Protein AF-A0A6V7I4D2-F1 (afdb_monomer_lite)

pLDDT: mean 75.69, std 16.68, range [42.62, 96.06]

Organism: NCBI:txid1563983

Secondary structure (DSSP, 8-state):
-PPPHHHHHHSTTTS--HHHHHHHHT----HHHHHHHHHHHHHHHHHHHHHHHHHHHHT-----------HHHHHHHHHS--

Sequence (82 aa):
KRPTAEECHEHRWLLPTEFMIKKRERASFPGDRLKKYNEEYHAERNNLASKSDSLTQAFGSLRHLNRSYSTEDELITSIDLE

Radius of gyration: 24.34 Å; chains: 1; bounding box: 45×48×54 Å

Foldseek 3Di:
DDDDPVRVCVDPQNDPDPVNVVVVVPDDDPVVVVVVVVVVVVVVVVVVVVVCVVVCVVVDDPDPPDDDPDPVVVVVVVVVPD

Structure (mmCIF, N/CA/C/O backbone):
data_AF-A0A6V7I4D2-F1
#
_entry.id   AF-A0A6V7I4D2-F1
#
loop_
_atom_site.group_PDB
_atom_site.id
_atom_site.type_symbol
_atom_site.label_atom_id
_atom_site.label_alt_id
_atom_site.label_comp_id
_atom_site.label_asym_id
_atom_site.label_entity_id
_atom_site.label_seq_id
_atom_site.pdbx_PDB_ins_code
_atom_site.Cartn_x
_atom_site.Cartn_y
_atom_site.Cartn_z
_atom_site.occupancy
_atom_site.B_iso_or_equiv
_atom_site.auth_seq_id
_atom_site.auth_comp_id
_atom_site.auth_asym_id
_atom_site.auth_atom_id
_atom_site.pdbx_PDB_model_num
ATOM 1 N N . LYS A 1 1 ? 13.177 19.121 -15.458 1.00 84.62 1 LYS A N 1
ATOM 2 C CA . LYS A 1 1 ? 12.079 18.720 -16.377 1.00 84.62 1 LYS A CA 1
ATOM 3 C C . LYS A 1 1 ? 11.514 17.391 -15.882 1.00 84.62 1 LYS A C 1
ATOM 5 O O . LYS A 1 1 ? 12.265 16.670 -15.238 1.00 84.62 1 LYS A O 1
ATOM 10 N N . ARG A 1 2 ? 10.222 17.098 -16.090 1.00 88.88 2 ARG A N 1
ATOM 11 C CA . ARG A 1 2 ? 9.669 15.773 -15.751 1.00 88.88 2 ARG A CA 1
ATOM 12 C C . ARG A 1 2 ? 10.215 14.750 -16.761 1.00 88.88 2 ARG A C 1
ATOM 14 O O . ARG A 1 2 ? 10.180 15.089 -17.943 1.00 88.88 2 ARG A O 1
ATOM 21 N N . PRO A 1 3 ? 10.727 13.587 -16.324 1.00 87.62 3 PRO A N 1
ATOM 22 C CA . PRO A 1 3 ? 11.191 12.554 -17.242 1.00 87.62 3 PRO A CA 1
ATOM 23 C C . PRO A 1 3 ? 10.051 12.044 -18.126 1.00 87.62 3 PRO A C 1
ATOM 25 O O . PRO A 1 3 ? 8.898 11.996 -17.682 1.00 87.62 3 PRO A O 1
ATOM 28 N N . THR A 1 4 ? 10.366 11.670 -19.361 1.00 90.44 4 THR A N 1
ATOM 29 C CA . THR A 1 4 ? 9.424 10.971 -20.242 1.00 90.44 4 THR A CA 1
ATOM 30 C C . THR A 1 4 ? 9.221 9.528 -19.769 1.00 90.44 4 THR A C 1
ATOM 32 O O . THR A 1 4 ? 9.973 9.003 -18.946 1.00 90.44 4 THR A O 1
ATOM 35 N N . ALA A 1 5 ? 8.179 8.861 -20.274 1.00 86.44 5 ALA A N 1
ATOM 36 C CA . ALA A 1 5 ? 7.939 7.461 -19.934 1.00 86.44 5 ALA A CA 1
ATOM 37 C C . ALA A 1 5 ? 9.125 6.569 -20.340 1.00 86.44 5 ALA A C 1
ATOM 39 O O . ALA A 1 5 ? 9.492 5.677 -19.583 1.00 86.44 5 ALA A O 1
ATOM 40 N N . GLU A 1 6 ? 9.753 6.825 -21.486 1.00 86.81 6 GLU A N 1
ATOM 41 C CA . GLU A 1 6 ? 10.918 6.071 -21.971 1.00 86.81 6 GLU A CA 1
ATOM 42 C C . GLU A 1 6 ? 12.134 6.269 -21.056 1.00 86.81 6 GLU A C 1
ATOM 44 O O . GLU A 1 6 ? 12.698 5.290 -20.572 1.00 86.81 6 GLU A O 1
ATOM 49 N N . GLU A 1 7 ? 12.438 7.517 -20.686 1.00 87.75 7 GLU A N 1
ATOM 50 C CA . GLU A 1 7 ? 13.522 7.855 -19.750 1.00 87.75 7 GLU A CA 1
ATOM 51 C C . GLU A 1 7 ? 13.327 7.203 -18.366 1.00 87.75 7 GLU A C 1
ATOM 53 O O . GLU A 1 7 ? 14.290 6.827 -17.696 1.00 87.75 7 GLU A O 1
ATOM 58 N N . CYS A 1 8 ? 12.077 7.014 -17.924 1.00 84.88 8 CYS A N 1
ATOM 59 C CA . CYS A 1 8 ? 11.786 6.273 -16.696 1.00 84.88 8 CYS A CA 1
ATOM 60 C C . CYS A 1 8 ? 12.199 4.795 -16.798 1.00 84.88 8 CYS A C 1
ATOM 62 O O . CYS A 1 8 ? 12.733 4.257 -15.830 1.00 84.88 8 CYS A O 1
ATOM 64 N N . HIS A 1 9 ? 12.000 4.126 -17.938 1.00 81.06 9 HIS A N 1
ATOM 65 C CA . HIS A 1 9 ? 12.362 2.708 -18.095 1.00 81.06 9 HIS A CA 1
ATOM 66 C C . HIS A 1 9 ? 13.879 2.478 -18.081 1.00 81.06 9 HIS A C 1
ATOM 68 O O . HIS A 1 9 ? 14.340 1.424 -17.641 1.00 81.06 9 HIS A O 1
ATOM 74 N N . GLU A 1 10 ? 14.653 3.481 -18.492 1.00 85.88 10 GLU A N 1
ATOM 75 C CA . GLU A 1 10 ? 16.118 3.470 -18.437 1.00 85.88 10 GLU A CA 1
ATOM 76 C C . GLU A 1 10 ? 16.658 3.684 -17.014 1.00 85.88 10 GLU A C 1
ATOM 78 O O . GLU A 1 10 ? 17.822 3.390 -16.720 1.00 85.88 10 GLU A O 1
ATOM 83 N N . HIS A 1 11 ? 15.817 4.161 -16.091 1.00 84.06 11 HIS A N 1
ATOM 84 C CA . HIS A 1 11 ? 16.223 4.397 -14.716 1.00 84.06 11 HIS A CA 1
ATOM 85 C C . HIS A 1 11 ? 16.651 3.088 -14.042 1.00 84.06 11 HIS A C 1
ATOM 87 O O . HIS A 1 11 ? 15.957 2.071 -14.091 1.00 84.06 11 HIS A O 1
ATOM 93 N N . ARG A 1 12 ? 17.766 3.131 -13.300 1.00 84.00 12 ARG A N 1
ATOM 94 C CA . ARG A 1 12 ? 18.385 1.970 -12.629 1.00 84.00 12 ARG A CA 1
ATOM 95 C C . ARG A 1 12 ? 17.406 1.101 -11.829 1.00 84.00 12 ARG A C 1
ATOM 97 O O . ARG A 1 12 ? 17.622 -0.099 -11.683 1.00 84.00 12 ARG A O 1
ATOM 104 N N . TRP A 1 13 ? 16.357 1.701 -11.268 1.00 82.25 13 TRP A N 1
ATOM 105 C CA . TRP A 1 13 ? 15.349 0.994 -10.470 1.00 82.25 13 TRP A CA 1
ATOM 106 C C . TRP A 1 13 ? 14.272 0.285 -11.290 1.00 82.25 13 TRP A C 1
ATOM 108 O O . TRP A 1 13 ? 13.611 -0.608 -10.759 1.00 82.25 13 TRP A O 1
ATOM 118 N N . LEU A 1 14 ? 14.091 0.670 -12.551 1.00 83.12 14 LEU A N 1
ATOM 119 C CA . LEU A 1 14 ? 13.112 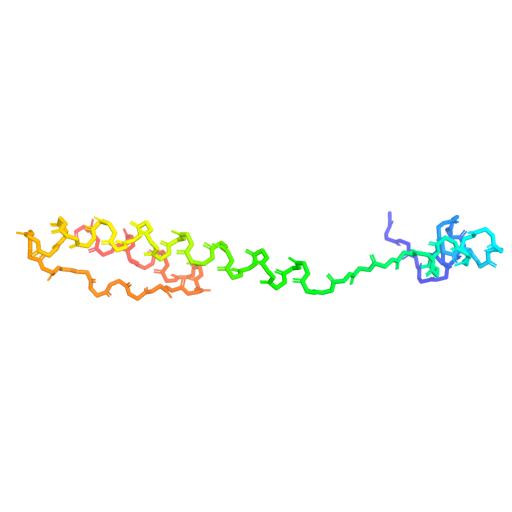0.107 -13.477 1.00 83.12 14 LEU A CA 1
ATOM 120 C C . LEU A 1 14 ? 13.753 -0.855 -14.482 1.00 83.12 14 LEU A C 1
ATOM 122 O O . LEU A 1 14 ? 13.059 -1.736 -14.982 1.00 83.12 14 LEU A O 1
ATOM 126 N N . LEU A 1 15 ? 15.084 -0.824 -14.629 1.00 87.00 15 LEU A N 1
ATOM 127 C CA . LEU A 1 15 ? 15.819 -1.805 -15.427 1.00 87.00 15 LEU A CA 1
ATOM 128 C C . LEU A 1 15 ? 15.444 -3.258 -15.056 1.00 87.00 15 LEU A C 1
ATOM 130 O O . LEU A 1 15 ? 15.404 -3.606 -13.865 1.00 87.00 15 LEU A O 1
ATOM 134 N N . PRO A 1 16 ? 15.182 -4.129 -16.047 1.00 87.00 16 PRO A N 1
ATOM 135 C CA . PRO A 1 16 ? 14.799 -5.522 -15.837 1.00 87.00 16 PRO A CA 1
ATOM 136 C C . PRO A 1 16 ? 16.034 -6.417 -15.655 1.00 87.00 16 PRO A C 1
ATOM 138 O O . PRO A 1 16 ? 16.190 -7.431 -16.323 1.00 87.00 16 PRO A O 1
ATOM 141 N N . THR A 1 17 ? 16.951 -6.040 -14.763 1.00 91.25 17 THR A N 1
ATOM 142 C CA . THR A 1 17 ? 18.077 -6.922 -14.424 1.00 91.25 17 THR A CA 1
ATOM 143 C C . THR A 1 17 ? 17.605 -8.051 -13.511 1.00 91.25 17 THR A C 1
ATOM 145 O O . THR A 1 17 ? 16.726 -7.847 -12.674 1.00 91.25 17 THR A O 1
ATOM 148 N N . GLU A 1 18 ? 18.241 -9.219 -13.597 1.00 92.56 18 GLU A N 1
ATOM 149 C CA . GLU A 1 18 ? 17.946 -10.384 -12.744 1.00 92.56 18 GLU A CA 1
ATOM 150 C C . GLU A 1 18 ? 17.905 -10.048 -11.247 1.00 92.56 18 GLU A C 1
ATOM 152 O O . GLU A 1 18 ? 17.033 -10.501 -10.506 1.00 92.56 18 GLU A O 1
ATOM 157 N N . PHE A 1 19 ? 18.834 -9.206 -10.785 1.00 92.00 19 PHE A N 1
ATOM 158 C CA . PHE A 1 19 ? 18.859 -8.738 -9.400 1.00 92.00 19 PHE A CA 1
ATOM 159 C C . PHE A 1 19 ? 17.597 -7.942 -9.042 1.00 92.00 19 PHE A C 1
ATOM 161 O O . PHE A 1 19 ? 17.010 -8.153 -7.980 1.00 92.00 19 PHE A O 1
ATOM 168 N N . MET A 1 20 ? 17.178 -7.028 -9.920 1.00 93.19 20 MET A N 1
ATOM 169 C CA . MET A 1 20 ? 16.014 -6.176 -9.692 1.00 93.19 20 MET A CA 1
ATOM 170 C C . MET A 1 20 ? 14.710 -6.964 -9.786 1.00 93.19 20 MET A C 1
ATOM 172 O O . MET A 1 20 ? 13.831 -6.746 -8.957 1.00 93.19 20 MET A O 1
ATOM 176 N N . ILE A 1 21 ? 14.605 -7.908 -10.724 1.00 90.88 21 ILE A N 1
ATOM 177 C CA . ILE A 1 21 ? 13.463 -8.824 -10.843 1.00 90.88 21 ILE A CA 1
ATOM 178 C C . ILE A 1 21 ? 13.312 -9.627 -9.548 1.00 90.88 21 ILE A C 1
ATOM 180 O O . ILE A 1 21 ? 12.296 -9.496 -8.868 1.00 90.88 21 ILE A O 1
ATOM 184 N N . LYS A 1 22 ? 14.374 -10.314 -9.103 1.00 93.75 22 LYS A N 1
ATOM 185 C CA . LYS A 1 22 ? 14.364 -11.076 -7.841 1.00 93.75 22 LYS A CA 1
ATOM 186 C C . LYS A 1 22 ? 14.059 -10.203 -6.627 1.00 93.75 22 LYS A C 1
ATOM 188 O O . LYS A 1 22 ? 13.411 -10.648 -5.684 1.00 93.75 22 LYS A O 1
ATOM 193 N N . LYS A 1 23 ? 14.540 -8.955 -6.606 1.00 92.69 23 LYS A N 1
ATOM 194 C CA . LYS A 1 23 ? 14.242 -8.006 -5.525 1.00 92.69 23 LYS A CA 1
ATOM 195 C C . LYS A 1 23 ? 12.763 -7.605 -5.507 1.00 92.69 23 LYS A C 1
ATOM 197 O O . LYS A 1 23 ? 12.202 -7.508 -4.420 1.00 92.69 23 LYS A O 1
ATOM 202 N N . ARG A 1 24 ? 12.143 -7.386 -6.674 1.00 91.19 24 ARG A N 1
ATOM 203 C CA . ARG A 1 24 ? 10.710 -7.068 -6.806 1.00 91.19 24 ARG A CA 1
ATOM 204 C C . ARG A 1 24 ? 9.838 -8.258 -6.409 1.00 91.19 24 ARG A C 1
ATOM 206 O O . ARG A 1 24 ? 8.931 -8.079 -5.612 1.00 91.19 24 ARG A O 1
ATOM 213 N N . GLU A 1 25 ? 10.157 -9.463 -6.878 1.00 91.69 25 GLU A N 1
ATOM 214 C CA . GLU A 1 25 ? 9.419 -10.693 -6.540 1.00 91.69 25 GLU A CA 1
ATOM 215 C C . GLU A 1 25 ? 9.450 -11.013 -5.040 1.00 91.69 25 GLU A C 1
ATOM 217 O O . GLU A 1 25 ? 8.475 -11.503 -4.478 1.00 91.69 25 GLU A O 1
ATOM 222 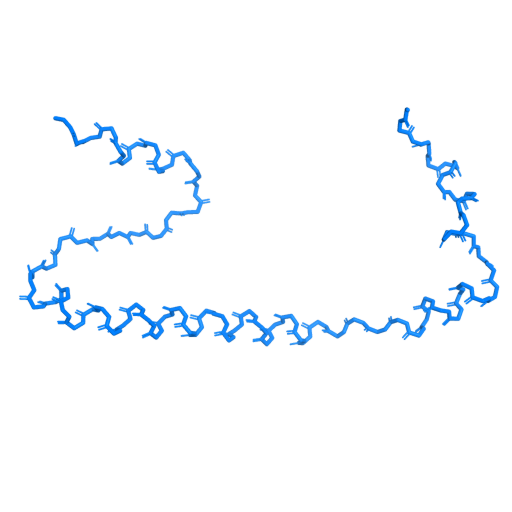N N . ARG A 1 26 ? 10.565 -10.706 -4.365 1.00 92.44 26 ARG A N 1
ATOM 223 C CA . ARG A 1 26 ? 10.701 -10.870 -2.908 1.00 92.44 26 ARG A CA 1
ATOM 224 C C . ARG A 1 26 ? 9.947 -9.816 -2.100 1.00 92.44 26 ARG A C 1
ATOM 226 O O . ARG A 1 26 ? 9.765 -10.001 -0.897 1.00 92.44 26 ARG A O 1
ATOM 233 N N . ALA A 1 27 ? 9.564 -8.696 -2.708 1.00 90.50 27 ALA A N 1
ATOM 234 C CA . ALA A 1 27 ? 8.868 -7.631 -2.008 1.00 90.50 27 ALA A CA 1
ATOM 235 C C . ALA A 1 27 ? 7.394 -8.020 -1.812 1.00 90.50 27 ALA A C 1
ATOM 237 O O . ALA A 1 27 ? 6.578 -7.905 -2.720 1.00 90.50 27 ALA A O 1
ATOM 238 N N . SER A 1 28 ? 7.057 -8.483 -0.608 1.00 87.00 28 SER A N 1
ATOM 239 C CA . SER A 1 28 ? 5.679 -8.768 -0.205 1.00 87.00 28 SER A CA 1
ATOM 240 C C . SER A 1 28 ? 5.112 -7.602 0.600 1.00 87.00 28 SER A C 1
ATOM 242 O O . SER A 1 28 ? 5.670 -7.217 1.631 1.00 87.00 28 SER A O 1
ATOM 244 N N . PHE A 1 29 ? 3.990 -7.056 0.135 1.00 84.00 29 PHE A N 1
ATOM 245 C CA . PHE A 1 29 ? 3.229 -6.012 0.821 1.00 84.00 29 PHE A CA 1
ATOM 246 C C . PHE A 1 29 ? 1.871 -6.584 1.242 1.00 84.00 29 PHE A C 1
ATOM 248 O O . PHE A 1 29 ? 0.892 -6.445 0.509 1.00 84.00 29 PHE A O 1
ATOM 255 N N . PRO A 1 30 ? 1.790 -7.278 2.391 1.00 86.44 30 PRO A N 1
ATOM 256 C CA . PRO A 1 30 ? 0.534 -7.854 2.850 1.00 86.44 30 PRO A CA 1
ATOM 257 C C . PRO A 1 30 ? -0.452 -6.739 3.214 1.00 86.44 30 PRO A C 1
ATOM 259 O O . PRO A 1 30 ? -0.247 -6.013 4.192 1.00 86.44 30 PRO A O 1
ATOM 262 N N . GLY A 1 31 ? -1.534 -6.626 2.438 1.00 87.75 31 GLY A N 1
ATOM 263 C CA . GLY A 1 31 ? -2.606 -5.648 2.661 1.00 87.75 31 GLY A CA 1
ATOM 264 C C . GLY A 1 31 ? -3.264 -5.776 4.038 1.00 87.75 31 GLY A C 1
ATOM 265 O O . GLY A 1 31 ? -3.699 -4.779 4.613 1.00 87.75 31 GLY A O 1
ATOM 266 N N . ASP A 1 32 ? -3.226 -6.972 4.625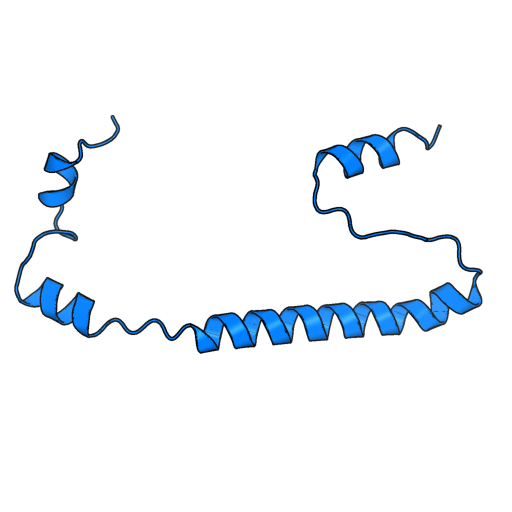 1.00 91.12 32 ASP A N 1
ATOM 267 C CA . ASP A 1 32 ? -3.748 -7.255 5.963 1.00 91.12 32 ASP A CA 1
ATOM 268 C C . ASP A 1 32 ? -3.116 -6.378 7.047 1.00 91.12 32 ASP A C 1
ATOM 270 O O . ASP A 1 32 ? -3.789 -5.995 8.001 1.00 91.12 32 ASP A O 1
ATOM 274 N N . ARG A 1 33 ? -1.836 -5.999 6.899 1.00 89.88 33 ARG A N 1
ATOM 275 C CA . ARG A 1 33 ? -1.166 -5.113 7.867 1.00 89.88 33 ARG A CA 1
ATOM 276 C C . ARG A 1 33 ? -1.744 -3.705 7.840 1.00 89.88 33 ARG A C 1
ATOM 278 O O . ARG A 1 33 ? -1.908 -3.097 8.892 1.00 89.88 33 ARG A O 1
ATOM 285 N N . LEU A 1 34 ? -2.062 -3.204 6.647 1.00 89.50 34 LEU A N 1
ATOM 286 C CA . LEU A 1 34 ? -2.680 -1.891 6.488 1.00 89.50 34 LEU A CA 1
ATOM 287 C C . LEU A 1 34 ? -4.108 -1.902 7.033 1.00 89.50 34 LEU A C 1
ATOM 289 O O . LEU A 1 34 ? -4.498 -0.979 7.741 1.00 89.50 34 LEU A O 1
ATOM 293 N N . LYS A 1 35 ? -4.860 -2.971 6.751 1.00 93.19 35 LYS A N 1
ATOM 294 C CA . LYS A 1 35 ? -6.205 -3.168 7.295 1.00 93.19 35 LYS A CA 1
ATOM 295 C C . LYS A 1 35 ? -6.189 -3.198 8.825 1.00 93.19 35 LYS A C 1
ATOM 297 O O . LYS A 1 35 ? -6.940 -2.455 9.444 1.00 93.19 35 LYS A O 1
ATOM 302 N N . LYS A 1 36 ? -5.281 -3.975 9.420 1.00 94.69 36 LYS A N 1
ATOM 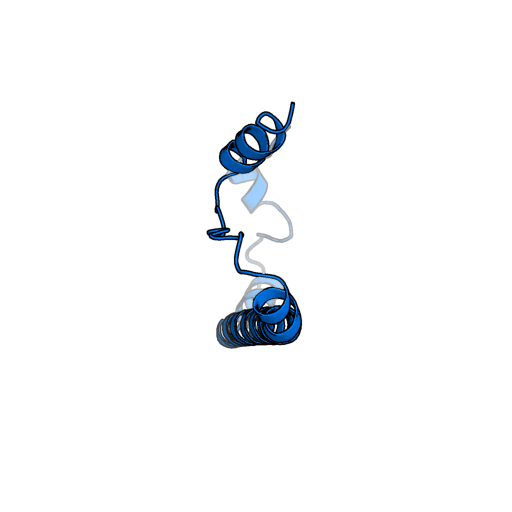303 C CA . LYS A 1 36 ? -5.111 -4.056 10.874 1.00 94.69 36 LYS A CA 1
ATOM 304 C C . LYS A 1 36 ? -4.804 -2.690 11.493 1.00 94.69 36 LYS A C 1
ATOM 306 O O . LYS A 1 36 ? -5.463 -2.300 12.446 1.00 94.69 36 LYS A O 1
ATOM 311 N N . TYR A 1 37 ? -3.855 -1.945 10.922 1.00 92.75 37 TYR A N 1
ATOM 312 C CA . TYR A 1 37 ? -3.536 -0.595 11.397 1.00 92.75 37 TYR A CA 1
ATOM 313 C C . TYR A 1 37 ? -4.744 0.351 11.315 1.00 92.75 37 TYR A C 1
ATOM 315 O O . TYR A 1 37 ? -5.010 1.102 12.249 1.00 92.75 37 TYR A O 1
ATOM 323 N N . ASN A 1 38 ? -5.489 0.299 10.209 1.00 93.62 38 ASN A N 1
ATOM 324 C CA . ASN A 1 38 ? -6.685 1.110 10.002 1.00 93.62 38 ASN A CA 1
ATOM 325 C C . ASN A 1 38 ? -7.754 0.828 11.078 1.00 93.62 38 ASN A C 1
ATOM 327 O O . ASN A 1 38 ? -8.290 1.745 11.701 1.00 93.62 38 ASN A O 1
ATOM 331 N N . GLU A 1 39 ? -8.015 -0.454 11.336 1.00 95.81 39 GLU A N 1
ATOM 332 C CA . GLU A 1 39 ? -8.956 -0.904 12.365 1.00 95.81 39 GLU A CA 1
ATOM 333 C C . GLU A 1 39 ? -8.513 -0.479 13.772 1.00 95.81 39 GLU A C 1
ATOM 335 O O . GLU A 1 39 ? -9.316 0.081 14.519 1.00 95.81 39 GLU A O 1
ATOM 340 N N . GLU A 1 40 ? -7.237 -0.677 14.119 1.00 96.06 40 GLU A N 1
ATOM 341 C CA . GLU A 1 40 ? -6.665 -0.277 15.412 1.00 96.06 40 GLU A CA 1
ATOM 342 C C . GLU A 1 40 ? -6.767 1.237 15.636 1.00 96.06 40 GLU A C 1
ATOM 344 O O . GLU A 1 40 ? -7.238 1.675 16.687 1.00 96.06 40 GLU A O 1
ATOM 349 N N . TYR A 1 41 ? -6.407 2.036 14.629 1.00 94.88 41 TYR A N 1
ATOM 350 C CA . TYR A 1 41 ? -6.475 3.494 14.696 1.00 94.88 41 TYR A CA 1
ATOM 351 C C . TYR A 1 41 ? -7.904 3.992 14.936 1.00 94.88 41 TYR A C 1
ATOM 353 O O . TYR A 1 41 ? -8.144 4.816 15.822 1.00 94.88 41 TYR A O 1
ATOM 361 N N . HIS A 1 42 ? -8.879 3.498 14.167 1.00 92.19 42 HIS A N 1
ATOM 362 C CA . HIS A 1 42 ? -10.265 3.928 14.339 1.00 92.19 42 HIS A CA 1
ATOM 363 C C . HIS A 1 42 ? -10.876 3.428 15.649 1.00 92.19 42 HIS A C 1
ATOM 365 O O . HIS A 1 42 ? -11.630 4.172 16.278 1.00 92.19 42 HIS A O 1
ATOM 371 N N . ALA A 1 43 ? -10.524 2.223 16.102 1.00 93.06 43 ALA A N 1
ATOM 372 C CA . ALA A 1 43 ? -10.947 1.719 17.404 1.00 93.06 43 ALA A CA 1
ATOM 373 C C . ALA A 1 43 ? -10.400 2.587 18.550 1.00 93.06 43 ALA A C 1
ATOM 375 O O . ALA A 1 43 ? -11.157 2.980 19.439 1.00 93.06 43 ALA A O 1
ATOM 376 N N . GLU A 1 44 ? -9.113 2.947 18.514 1.00 91.94 44 GLU A N 1
ATOM 377 C CA . GLU A 1 44 ? -8.501 3.833 19.509 1.00 91.94 44 GLU A CA 1
ATOM 378 C C . GLU A 1 44 ? -9.158 5.216 19.505 1.00 91.94 44 GLU A C 1
ATOM 380 O O . GLU A 1 44 ? -9.545 5.726 20.558 1.00 91.94 44 GLU A O 1
ATOM 385 N N . ARG A 1 45 ? -9.381 5.796 18.321 1.00 88.38 45 ARG A N 1
ATOM 386 C CA . ARG A 1 45 ? -10.086 7.077 18.191 1.00 88.38 45 ARG A CA 1
ATOM 387 C C . ARG A 1 45 ? -11.495 7.046 18.769 1.00 88.38 45 ARG A C 1
ATOM 389 O O . ARG A 1 45 ? -11.865 7.976 19.483 1.00 88.38 45 ARG A O 1
ATOM 396 N N . ASN A 1 46 ? -12.266 6.001 18.481 1.00 83.94 46 ASN A N 1
ATOM 397 C CA . ASN A 1 46 ? -13.622 5.855 19.008 1.00 83.94 46 ASN A CA 1
ATOM 398 C C . ASN A 1 46 ? -13.611 5.680 20.532 1.00 83.94 46 ASN A C 1
ATOM 400 O O . ASN A 1 46 ? -14.434 6.274 21.222 1.00 83.94 46 ASN A O 1
ATOM 404 N N . ASN A 1 47 ? -12.642 4.935 21.068 1.00 85.88 47 ASN A N 1
ATOM 405 C CA . ASN A 1 47 ? -12.465 4.769 22.511 1.00 85.88 47 ASN A CA 1
ATOM 406 C C . ASN A 1 47 ? -12.068 6.072 23.221 1.00 85.88 47 ASN A C 1
ATOM 408 O O . ASN A 1 47 ? -12.423 6.277 24.379 1.00 85.88 47 ASN A O 1
ATOM 412 N N . LEU A 1 48 ? -11.309 6.951 22.565 1.00 82.44 48 LEU A N 1
ATOM 413 C CA . LEU A 1 48 ? -10.983 8.271 23.109 1.00 82.44 48 LEU A CA 1
ATOM 414 C C . LEU A 1 48 ? -12.198 9.208 23.079 1.00 82.44 48 LEU A C 1
ATOM 416 O O . LEU A 1 48 ? -12.435 9.913 24.058 1.00 82.44 48 LEU A O 1
ATOM 420 N N . ALA A 1 49 ? -12.989 9.175 22.003 1.00 75.19 49 ALA A N 1
ATOM 421 C CA . ALA A 1 49 ? -14.224 9.951 21.895 1.00 75.19 49 ALA A CA 1
ATOM 422 C C . ALA A 1 49 ? -15.265 9.525 22.948 1.00 75.19 49 ALA A C 1
ATOM 424 O O . ALA A 1 49 ? -15.789 10.369 23.676 1.00 75.19 49 ALA A O 1
ATOM 425 N N . SER A 1 50 ? -15.475 8.218 23.131 1.00 72.19 50 SER A N 1
ATOM 426 C CA . SER A 1 50 ? -16.443 7.702 24.109 1.00 72.19 50 SER A CA 1
ATOM 427 C C . SER A 1 50 ? -16.072 8.027 25.561 1.00 72.19 50 SER A C 1
ATOM 429 O O . SER A 1 50 ? -16.949 8.229 26.400 1.00 72.19 50 SER A O 1
ATOM 431 N N . LYS A 1 51 ? -14.776 8.155 25.877 1.00 66.31 51 LYS A N 1
ATOM 432 C CA . LYS A 1 51 ? -14.319 8.634 27.194 1.00 66.31 51 LYS A CA 1
ATOM 433 C C . LYS A 1 51 ? -14.697 10.095 27.448 1.00 66.31 51 LYS A C 1
ATOM 435 O O . LYS A 1 51 ? -14.986 10.447 28.589 1.00 66.31 51 LYS A O 1
ATOM 440 N N . SER A 1 52 ? -14.711 10.939 26.414 1.00 58.25 52 SER A N 1
ATOM 441 C CA . SER A 1 52 ? -15.152 12.335 26.534 1.00 58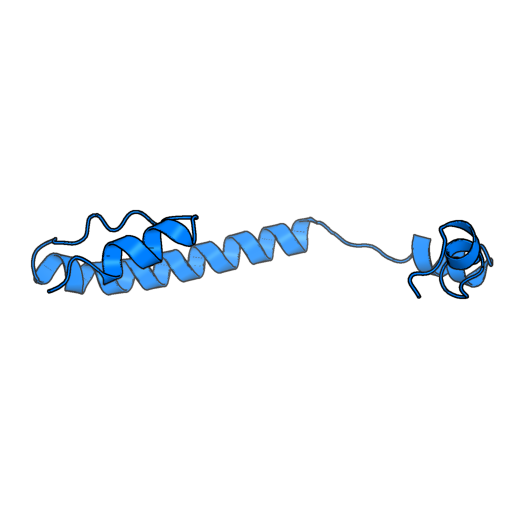.25 52 SER A CA 1
ATOM 442 C C . SER A 1 52 ? -16.673 12.501 26.531 1.00 58.25 52 SER A C 1
ATOM 444 O O . SER A 1 52 ? -17.174 13.483 27.081 1.00 58.25 52 SER A O 1
ATOM 446 N N . ASP A 1 53 ? -17.425 11.541 25.989 1.00 57.31 53 ASP A N 1
ATOM 447 C CA . ASP A 1 53 ? -18.892 11.606 25.944 1.00 57.31 53 ASP A CA 1
ATOM 448 C C . ASP A 1 53 ? -19.530 11.561 27.337 1.00 57.31 53 ASP A C 1
ATOM 450 O O . ASP A 1 53 ? -20.535 12.227 27.554 1.00 57.31 53 ASP A O 1
ATOM 454 N N . SER A 1 54 ? -18.911 10.893 28.317 1.00 59.34 54 SER A N 1
ATOM 455 C CA . SER A 1 54 ? -19.371 10.910 29.718 1.00 59.34 54 SER A CA 1
ATOM 456 C C . SER A 1 54 ? -19.430 12.333 30.305 1.00 59.34 54 SER A C 1
ATOM 458 O O . SER A 1 54 ? -20.395 12.702 30.973 1.00 59.34 54 SER A O 1
ATOM 460 N N . LEU A 1 55 ? -18.436 13.175 29.995 1.00 55.81 55 LEU A N 1
ATOM 461 C CA . LEU A 1 55 ? -18.430 14.584 30.402 1.00 55.81 55 LEU A CA 1
ATOM 462 C C . LEU A 1 55 ? -19.361 15.425 29.523 1.00 55.81 55 LEU A C 1
ATOM 464 O O . LEU A 1 55 ? -20.087 16.274 30.027 1.00 55.81 55 LEU A O 1
ATOM 468 N N . THR A 1 56 ? -19.392 15.168 28.218 1.00 57.47 56 THR A N 1
ATOM 469 C CA . THR A 1 56 ? -20.211 15.939 27.269 1.00 57.47 56 THR A CA 1
ATOM 470 C C . THR A 1 56 ? -21.715 15.706 27.482 1.00 57.47 56 THR A C 1
ATOM 472 O O . THR A 1 56 ? -22.513 16.633 27.364 1.00 57.47 56 THR A O 1
ATOM 475 N N . GLN A 1 57 ? -22.108 14.497 27.892 1.00 58.25 57 GLN A N 1
ATOM 476 C CA . GLN A 1 57 ? -23.477 14.143 28.267 1.00 58.25 57 GLN A CA 1
ATOM 477 C C . GLN A 1 57 ? -23.895 14.774 29.606 1.00 58.25 57 GLN A C 1
ATOM 479 O O . GLN A 1 57 ? -25.064 15.118 29.773 1.00 58.25 57 GLN A O 1
ATOM 484 N N . ALA A 1 58 ? -22.950 14.997 30.529 1.00 59.28 58 ALA A N 1
ATOM 485 C CA . ALA A 1 58 ? -23.201 15.680 31.800 1.00 59.28 58 ALA A CA 1
ATOM 486 C C . ALA A 1 58 ? -23.414 17.204 31.654 1.00 59.28 58 ALA A C 1
ATOM 488 O O . ALA A 1 58 ? -24.048 17.805 32.518 1.00 59.28 58 ALA A O 1
ATOM 489 N N . PHE A 1 59 ? -22.937 17.825 30.566 1.00 60.16 59 PHE A N 1
ATOM 490 C CA . PHE A 1 59 ? -23.037 19.277 30.324 1.00 60.16 59 PHE A CA 1
ATOM 491 C C . PHE A 1 59 ? -24.090 19.696 29.282 1.00 60.16 59 PHE A C 1
ATOM 493 O O . PHE A 1 59 ? -24.160 20.869 28.923 1.00 60.16 59 PHE A O 1
ATOM 500 N N . GLY A 1 60 ? -24.957 18.777 28.848 1.00 52.50 60 GLY A N 1
ATOM 501 C CA . GLY A 1 60 ? -26.020 19.072 27.888 1.00 52.50 60 GLY A CA 1
ATOM 502 C C . GLY A 1 60 ? -25.518 19.024 26.444 1.00 52.50 60 GLY A C 1
ATOM 503 O O . GLY A 1 60 ? -24.660 19.793 26.017 1.00 52.50 60 GLY A O 1
ATOM 504 N N . SER A 1 61 ? -26.065 18.082 25.680 1.00 56.47 61 SER A N 1
ATOM 505 C CA . SER A 1 61 ? -25.720 17.837 24.280 1.00 56.47 61 SER A CA 1
ATOM 506 C C . SER A 1 61 ? -25.994 19.067 23.403 1.00 56.47 61 SER A C 1
ATOM 508 O O . SER A 1 61 ? -27.148 19.368 23.108 1.00 56.47 61 SER A O 1
ATOM 510 N N . LEU A 1 62 ? -24.935 19.759 22.963 1.00 51.97 62 LEU A N 1
ATOM 511 C CA . LEU A 1 62 ? -25.009 20.816 21.938 1.00 51.97 62 LEU A CA 1
ATOM 512 C C . LEU A 1 62 ? -24.195 20.489 20.676 1.00 51.97 62 LEU A C 1
ATOM 514 O O . LEU A 1 62 ? -23.936 21.361 19.857 1.00 51.97 62 LEU A O 1
ATOM 518 N N . ARG A 1 63 ? -23.740 19.251 20.474 1.00 51.50 63 ARG A N 1
ATOM 519 C CA . ARG A 1 63 ? -22.879 18.948 19.321 1.00 51.50 63 ARG A CA 1
ATOM 520 C C . ARG A 1 63 ? -23.393 17.769 18.527 1.00 51.50 63 ARG A C 1
ATOM 522 O O . ARG A 1 63 ? -22.881 16.662 18.623 1.00 51.50 63 ARG A O 1
ATOM 529 N N . HIS A 1 64 ? -24.337 18.059 17.640 1.00 54.56 64 HIS A N 1
ATOM 530 C CA . HIS A 1 64 ? -24.521 17.277 16.421 1.00 54.56 64 HIS A CA 1
ATOM 531 C C . HIS A 1 64 ? -23.347 17.573 15.459 1.00 54.56 64 HIS A C 1
ATOM 533 O O . HIS A 1 64 ? -23.540 18.072 14.356 1.00 54.56 64 HIS A O 1
ATOM 539 N N . LEU A 1 65 ? -22.102 17.341 15.900 1.00 54.12 65 LEU A N 1
ATOM 540 C CA . LEU A 1 65 ? -20.914 17.539 15.069 1.00 54.12 65 LEU A CA 1
ATOM 541 C C . LEU A 1 65 ? -20.734 16.281 14.217 1.00 54.12 65 LEU A C 1
ATOM 543 O O . LEU A 1 65 ? -20.037 15.337 14.592 1.00 54.12 65 LEU A O 1
ATOM 547 N N . ASN A 1 66 ? -21.428 16.240 13.082 1.00 52.91 66 ASN A N 1
ATOM 548 C CA . ASN A 1 66 ? -21.118 15.251 12.063 1.00 52.91 66 ASN A CA 1
ATOM 549 C C . ASN A 1 66 ? -19.689 15.501 11.574 1.00 52.91 66 ASN A C 1
ATOM 551 O O . ASN A 1 66 ? -19.294 16.629 11.297 1.00 52.91 66 ASN A O 1
ATOM 555 N N . ARG A 1 67 ? -18.897 14.432 11.510 1.00 58.09 67 ARG A N 1
ATOM 556 C CA . ARG A 1 67 ? -17.530 14.470 10.995 1.00 58.09 67 ARG A CA 1
ATOM 557 C C . ARG A 1 67 ? -17.582 14.774 9.494 1.00 58.09 67 ARG A C 1
ATOM 559 O O . ARG A 1 67 ? -17.850 13.870 8.705 1.00 58.09 67 ARG A O 1
ATOM 566 N N . SER A 1 68 ? -17.330 16.022 9.113 1.00 54.50 68 SER A N 1
ATOM 567 C CA . SER A 1 68 ? -17.243 16.436 7.712 1.00 54.50 68 SER A CA 1
ATOM 568 C C . SER A 1 68 ? -15.944 15.926 7.077 1.00 54.50 68 SER A C 1
ATOM 570 O O . SER A 1 68 ? -14.870 15.995 7.672 1.00 54.50 68 SER A O 1
ATOM 572 N N . TYR A 1 69 ? -16.044 15.375 5.865 1.00 59.94 69 TYR A N 1
ATOM 573 C CA . TYR A 1 69 ? -14.905 14.926 5.046 1.00 59.94 69 TYR A CA 1
ATOM 574 C C . TYR A 1 69 ? -14.472 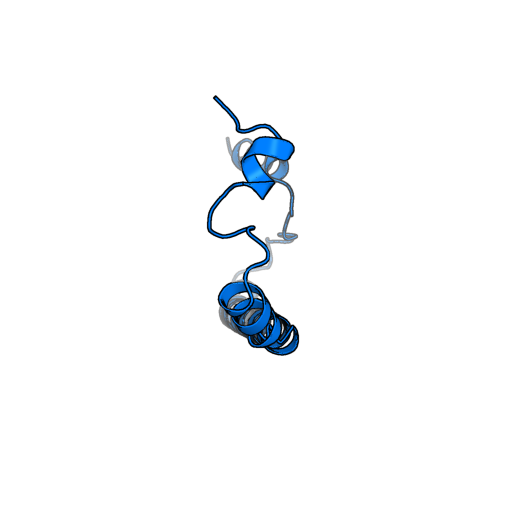15.989 4.018 1.00 59.94 69 TYR A C 1
ATOM 576 O O . TYR A 1 69 ? -13.682 15.692 3.125 1.00 59.94 69 TYR A O 1
ATOM 584 N N . SER A 1 70 ? -15.015 17.206 4.115 1.00 58.69 70 SER A N 1
ATOM 585 C CA . SER A 1 70 ? -14.766 18.308 3.186 1.00 58.69 70 SER A CA 1
ATOM 586 C C . SER A 1 70 ? -14.070 19.460 3.902 1.00 58.69 70 SER A C 1
ATOM 588 O O . SER A 1 70 ? -14.525 19.900 4.954 1.00 58.69 70 SER A O 1
ATOM 590 N N . THR A 1 71 ? -12.993 19.968 3.303 1.00 57.94 71 THR A N 1
ATOM 591 C CA . THR A 1 71 ? -12.241 21.137 3.786 1.00 57.94 71 THR A CA 1
ATOM 592 C C . THR A 1 71 ? -13.037 22.440 3.691 1.00 57.94 71 THR A C 1
ATOM 594 O O . THR A 1 71 ? -12.711 23.402 4.376 1.00 57.94 71 THR A O 1
ATOM 597 N N . GLU A 1 72 ? -14.074 22.495 2.849 1.00 58.47 72 GLU A N 1
ATOM 598 C CA . GLU A 1 72 ? -14.928 23.685 2.701 1.00 58.47 72 GLU A CA 1
ATOM 599 C C . GLU A 1 72 ? -15.884 23.867 3.889 1.00 58.47 72 GLU A C 1
ATOM 601 O O . GLU A 1 72 ? -16.179 24.993 4.282 1.00 58.47 72 GLU A O 1
ATOM 606 N N . ASP A 1 73 ? -16.305 22.765 4.511 1.00 55.44 73 ASP A N 1
ATOM 607 C CA . ASP A 1 73 ? -17.238 22.764 5.646 1.00 55.44 73 ASP A CA 1
ATOM 608 C C . ASP A 1 73 ? -16.603 23.373 6.911 1.00 55.44 73 ASP A C 1
ATOM 610 O O . ASP A 1 73 ? -17.275 24.029 7.707 1.00 55.44 73 ASP A O 1
ATOM 614 N N . GLU A 1 74 ? -15.285 23.213 7.084 1.00 55.53 74 GLU A N 1
ATOM 615 C CA . GLU A 1 74 ? -14.542 23.780 8.218 1.00 55.53 74 GLU A CA 1
ATOM 616 C C . GLU A 1 74 ? -14.543 25.318 8.189 1.00 55.53 74 GLU A C 1
ATOM 618 O O . GLU A 1 74 ? -14.699 25.954 9.231 1.00 55.53 74 GLU A O 1
ATOM 623 N N . LEU A 1 75 ? -14.446 25.922 6.998 1.00 56.66 75 LEU A N 1
ATOM 624 C CA . LEU A 1 75 ? -14.423 27.379 6.828 1.00 56.66 75 LEU A CA 1
ATOM 625 C C . LEU A 1 75 ? -15.770 28.019 7.176 1.00 56.66 75 LEU A C 1
ATOM 627 O O . LEU A 1 75 ? -15.796 29.064 7.821 1.00 56.66 75 LEU A O 1
ATOM 631 N N . ILE A 1 76 ? -16.881 27.376 6.814 1.00 55.50 76 ILE A N 1
ATOM 632 C CA . ILE A 1 76 ? -18.230 27.905 7.062 1.00 55.50 76 ILE A CA 1
ATOM 633 C C . ILE A 1 76 ? -18.534 27.904 8.566 1.00 55.50 76 ILE A C 1
ATOM 635 O O . ILE A 1 76 ? -18.967 28.914 9.112 1.00 55.50 76 ILE A O 1
ATOM 639 N N . THR A 1 77 ? -18.197 26.823 9.276 1.00 55.00 77 THR A N 1
ATOM 640 C CA . THR A 1 77 ? -18.463 26.730 10.727 1.00 55.00 77 THR A CA 1
ATOM 641 C C . THR A 1 77 ? -17.644 27.700 11.584 1.00 55.00 77 THR A C 1
ATOM 643 O O . THR A 1 77 ? -18.026 27.979 12.719 1.00 55.00 77 THR A O 1
ATOM 646 N N . SER A 1 78 ? -16.527 28.219 11.062 1.00 52.34 78 SER A N 1
ATOM 647 C CA . SER A 1 78 ? -15.711 29.229 11.748 1.00 52.34 78 SER A CA 1
ATOM 648 C C . SER A 1 78 ? -16.186 30.670 11.550 1.00 52.34 78 SER A C 1
ATOM 650 O O . SER A 1 78 ? -15.749 31.543 12.294 1.00 52.34 78 SER A O 1
ATOM 652 N N . ILE A 1 79 ? -17.053 30.924 10.564 1.00 54.62 79 ILE A N 1
ATOM 653 C CA . ILE A 1 79 ? -17.524 32.275 10.221 1.00 54.62 79 ILE A CA 1
ATOM 654 C C . ILE A 1 79 ? -18.814 32.627 10.977 1.00 54.62 79 ILE A C 1
ATOM 656 O O . ILE A 1 79 ? -19.009 33.784 11.325 1.00 54.62 79 ILE A O 1
ATOM 660 N N . ASP A 1 80 ? -19.645 31.642 11.326 1.00 49.72 80 ASP A N 1
ATOM 661 C CA . ASP A 1 80 ? -20.932 31.865 12.011 1.00 49.72 80 ASP A CA 1
ATOM 662 C C . ASP A 1 80 ? -20.810 32.090 13.540 1.00 49.72 80 ASP A C 1
ATOM 664 O O . ASP A 1 80 ? -21.773 31.919 14.290 1.00 49.72 80 ASP A O 1
ATOM 668 N N . LEU A 1 81 ? -19.622 32.469 14.023 1.00 49.59 81 LEU A N 1
ATOM 669 C CA . LEU A 1 81 ? -19.365 32.899 15.402 1.00 49.59 81 LEU A CA 1
ATOM 670 C C . LEU A 1 81 ? -18.876 34.358 15.425 1.00 49.59 81 LEU A C 1
ATOM 672 O O . LEU A 1 81 ? -17.787 34.647 15.918 1.00 49.59 81 LEU A O 1
ATOM 676 N N . GLU A 1 82 ? -19.705 35.265 14.910 1.00 42.62 82 GLU A N 1
ATOM 677 C CA . GLU A 1 82 ? -19.727 36.693 15.268 1.00 42.62 82 GLU A CA 1
ATOM 678 C C . GLU A 1 82 ? -21.168 37.159 15.512 1.00 42.62 82 GLU A C 1
ATOM 680 O O . GLU A 1 82 ? -22.049 36.855 14.674 1.00 42.62 82 GLU A O 1
#